Protein AF-A0A4U8U8G5-F1 (afdb_monomer)

Solvent-accessible surface area (backbone atoms only — not comparable to full-atom values): 7921 Å² total; per-residue (Å²): 137,81,84,74,79,82,81,74,76,50,72,65,57,53,51,51,51,51,52,51,51,51,55,51,46,52,68,60,45,49,61,57,53,50,52,53,49,27,46,50,53,53,35,52,53,51,51,52,51,44,49,51,55,28,50,52,28,45,52,20,52,78,68,76,42,78,67,59,61,69,64,49,53,52,50,52,58,66,64,42,46,79,55,100,48,35,35,35,41,70,54,95,86,26,37,42,37,32,50,82,92,49,74,43,67,30,37,76,41,74,80,50,102,47,38,57,42,80,42,55,58,70,87,40,68,67,43,20,68,53,70,70,50,74,81,82,130

Radius of gyration: 24.4 Å; Cα contacts (8 Å, |Δi|>4): 138; chains: 1; bounding box: 50×46×80 Å

Nearest PDB structures (foldseek):
  5mu3-assembly1_B  TM=4.984E-01  e=1.690E+00  Kluyveromyces lactis NRRL Y-1140
  4aw8-assembly1_A  TM=3.053E-01  e=1.254E+00  Salmonella enterica subsp. enterica serovar 4,[5],12:i:- str. CVM23701
  1txl-assembly1_A  TM=2.998E-01  e=1.182E+00  Escherichia coli
  5aq6-assembly1_A-2  TM=2.983E-01  e=1.794E+00  Escherichia coli BL21(DE3)
  6lm2-assembly1_A  TM=2.731E-01  e=1.182E+00  Escherichia coli 'BL21-Gold(DE3)pLysS AG'

Structure (mmCIF, N/CA/C/O backbone):
data_AF-A0A4U8U8G5-F1
#
_entry.id   AF-A0A4U8U8G5-F1
#
loop_
_atom_site.group_PDB
_atom_site.id
_atom_site.type_symbol
_atom_site.label_atom_id
_atom_site.label_alt_id
_atom_site.label_comp_id
_atom_site.label_asym_id
_atom_site.label_entity_id
_atom_site.label_seq_id
_atom_site.pdbx_PDB_ins_code
_atom_site.Cartn_x
_atom_site.Cartn_y
_atom_site.Cartn_z
_atom_site.occupancy
_atom_site.B_iso_or_equiv
_atom_site.auth_seq_id
_atom_site.auth_comp_id
_atom_site.auth_asym_id
_atom_site.auth_atom_id
_atom_site.pdbx_PDB_model_num
ATOM 1 N N . MET A 1 1 ? 22.091 -31.760 -54.566 1.00 40.97 1 MET A N 1
ATOM 2 C CA . MET A 1 1 ? 21.575 -30.755 -53.611 1.00 40.97 1 MET A CA 1
ATOM 3 C C . MET A 1 1 ? 22.759 -30.138 -52.885 1.00 40.97 1 MET A C 1
ATOM 5 O O . MET A 1 1 ? 23.324 -30.780 -52.014 1.00 40.97 1 MET A O 1
ATOM 9 N N . GLN A 1 2 ? 23.204 -28.954 -53.307 1.00 38.44 2 GLN A N 1
ATOM 10 C CA . GLN A 1 2 ? 24.280 -28.229 -52.628 1.00 38.44 2 GLN A CA 1
ATOM 11 C C . GLN A 1 2 ? 23.678 -27.457 -51.452 1.00 38.44 2 GLN A C 1
ATOM 13 O O . GLN A 1 2 ? 22.853 -26.565 -51.652 1.00 38.44 2 GLN A O 1
ATOM 18 N N . ILE A 1 3 ? 24.065 -27.822 -50.231 1.00 53.75 3 ILE A N 1
ATOM 19 C CA . ILE A 1 3 ? 23.754 -27.046 -49.031 1.00 53.75 3 ILE A CA 1
ATOM 20 C C . ILE A 1 3 ? 24.580 -25.759 -49.132 1.00 53.75 3 ILE A C 1
ATOM 22 O O . ILE A 1 3 ? 25.804 -25.786 -49.016 1.00 53.75 3 ILE A O 1
ATOM 26 N N . LYS A 1 4 ? 23.908 -24.646 -49.449 1.00 48.03 4 LYS A N 1
ATOM 27 C CA . LYS A 1 4 ? 24.512 -23.312 -49.522 1.00 48.03 4 LYS A CA 1
ATOM 28 C C . LYS A 1 4 ? 25.035 -22.905 -48.144 1.00 48.03 4 LYS A C 1
ATOM 30 O O . LYS A 1 4 ? 24.355 -23.086 -47.140 1.00 48.03 4 LYS A O 1
ATOM 35 N N . HIS A 1 5 ? 26.251 -22.367 -48.166 1.00 49.03 5 HIS A N 1
ATOM 36 C CA . HIS A 1 5 ? 27.082 -21.909 -47.060 1.00 49.03 5 HIS A CA 1
ATOM 37 C C . HIS A 1 5 ? 26.329 -21.456 -45.803 1.00 49.03 5 HIS A C 1
ATOM 39 O O . HIS A 1 5 ? 25.527 -20.525 -45.818 1.00 49.03 5 HIS A O 1
ATOM 45 N N . THR A 1 6 ? 26.683 -22.091 -44.689 1.00 57.78 6 THR A N 1
ATOM 46 C CA . THR A 1 6 ? 26.476 -21.593 -43.333 1.00 57.78 6 THR A CA 1
ATOM 47 C C . THR A 1 6 ? 27.112 -20.208 -43.207 1.00 57.78 6 THR A C 1
ATOM 49 O O . THR A 1 6 ? 28.338 -20.093 -43.194 1.00 57.78 6 THR A O 1
ATOM 52 N N . HIS A 1 7 ? 26.301 -19.154 -43.115 1.00 56.84 7 HIS A N 1
ATOM 53 C CA . HIS A 1 7 ? 26.770 -17.855 -42.638 1.00 56.84 7 HIS A CA 1
ATOM 54 C C . HIS A 1 7 ? 27.184 -18.021 -41.171 1.00 56.84 7 HIS A C 1
ATOM 56 O O . HIS A 1 7 ? 26.345 -18.029 -40.272 1.00 56.84 7 HIS A O 1
ATOM 62 N N . ALA A 1 8 ? 28.477 -18.226 -40.927 1.00 62.50 8 ALA A N 1
ATOM 63 C CA . ALA A 1 8 ? 29.035 -18.096 -39.594 1.00 62.50 8 ALA A CA 1
ATOM 64 C C . ALA A 1 8 ? 29.034 -16.601 -39.260 1.00 62.50 8 ALA A C 1
ATOM 66 O O . ALA A 1 8 ? 29.765 -15.831 -39.883 1.00 62.50 8 ALA A O 1
ATOM 67 N N . PHE A 1 9 ? 28.166 -16.188 -38.336 1.00 64.62 9 PHE A N 1
ATOM 68 C CA . PHE A 1 9 ? 28.159 -14.821 -37.821 1.00 64.62 9 PHE A CA 1
ATOM 69 C C . PHE A 1 9 ? 29.555 -14.465 -37.310 1.00 64.62 9 PHE A C 1
ATOM 71 O O . PHE A 1 9 ? 30.160 -15.226 -36.549 1.00 64.62 9 PHE A O 1
ATOM 78 N N . SER A 1 10 ? 30.068 -13.307 -37.719 1.00 84.19 10 SER A N 1
ATOM 79 C CA . SER A 1 10 ? 31.329 -12.801 -37.179 1.00 84.19 10 SER A CA 1
ATOM 80 C C . SER A 1 10 ? 31.169 -12.534 -35.679 1.00 84.19 10 SER A C 1
ATOM 82 O O . SER A 1 10 ? 30.120 -12.060 -35.239 1.00 84.19 10 SER A O 1
ATOM 84 N N . LEU A 1 11 ? 32.214 -12.777 -34.876 1.00 81.25 11 LEU A N 1
ATOM 85 C CA . LEU A 1 11 ? 32.214 -12.441 -33.442 1.00 81.25 11 LEU A CA 1
ATOM 86 C C . LEU A 1 11 ? 31.794 -10.984 -33.195 1.00 81.25 11 LEU A C 1
ATOM 88 O O . LEU A 1 11 ? 31.123 -10.692 -32.206 1.00 81.25 11 LEU A O 1
ATOM 92 N N . PHE A 1 12 ? 32.136 -10.085 -34.121 1.00 85.19 12 PHE A N 1
ATOM 93 C CA . PHE A 1 12 ? 31.729 -8.685 -34.078 1.00 85.19 12 PHE A CA 1
ATOM 94 C C . PHE A 1 12 ? 30.211 -8.499 -34.239 1.00 85.19 12 PHE A C 1
ATOM 96 O O . PHE A 1 12 ? 29.608 -7.731 -33.495 1.00 85.19 12 PHE A O 1
ATOM 103 N N . GLU A 1 13 ? 29.570 -9.227 -35.155 1.00 84.12 13 GLU A N 1
ATOM 104 C CA . GLU A 1 13 ? 28.115 -9.170 -35.370 1.00 84.12 13 GLU A CA 1
ATOM 105 C C . GLU A 1 13 ? 27.343 -9.741 -34.172 1.00 84.12 13 GLU A C 1
ATOM 107 O O . GLU A 1 13 ? 26.298 -9.214 -33.780 1.00 84.12 13 GLU A O 1
ATOM 112 N N . ILE A 1 14 ? 27.884 -10.783 -33.534 1.00 86.50 14 ILE A N 1
ATOM 113 C CA . ILE A 1 14 ? 27.329 -11.348 -32.298 1.00 86.50 14 ILE A CA 1
ATOM 114 C C . ILE A 1 14 ? 27.428 -10.326 -31.157 1.00 86.50 14 ILE A C 1
ATOM 116 O O . ILE A 1 14 ? 26.436 -10.057 -30.485 1.00 86.50 14 ILE A O 1
ATOM 120 N N . LEU A 1 15 ? 28.588 -9.695 -30.963 1.00 87.75 15 LEU A N 1
ATOM 121 C CA . LEU A 1 15 ? 28.765 -8.647 -29.950 1.00 87.75 15 LEU A CA 1
ATOM 122 C C . LEU A 1 15 ? 27.855 -7.438 -30.195 1.00 87.75 15 LEU A C 1
ATOM 124 O O . LEU A 1 15 ? 27.233 -6.939 -29.256 1.00 87.75 15 LEU A O 1
ATOM 128 N N . LEU A 1 16 ? 27.732 -6.998 -31.449 1.00 90.88 16 LEU A N 1
ATOM 129 C CA . LEU A 1 16 ? 26.868 -5.883 -31.833 1.00 90.88 16 LEU A CA 1
ATOM 130 C C . LEU A 1 16 ? 25.390 -6.204 -31.565 1.00 90.88 16 LEU A C 1
ATOM 132 O O . LEU A 1 16 ? 24.673 -5.385 -30.989 1.00 90.88 16 LEU A O 1
ATOM 136 N N . SER A 1 17 ? 24.935 -7.405 -31.933 1.00 88.75 17 SER A N 1
ATOM 137 C CA . SER A 1 17 ? 23.554 -7.841 -31.689 1.00 88.75 17 SER A CA 1
ATOM 138 C C . SER A 1 17 ? 23.243 -8.011 -30.198 1.00 88.75 17 SER A C 1
ATOM 140 O O . SER A 1 17 ? 22.183 -7.565 -29.755 1.00 88.75 17 SER A O 1
ATOM 142 N N . LEU A 1 18 ? 24.169 -8.551 -29.396 1.00 88.69 18 LEU A N 1
ATOM 143 C CA . LEU A 1 18 ? 24.043 -8.608 -27.933 1.00 88.69 18 LEU A CA 1
ATOM 144 C C . LEU A 1 18 ? 23.987 -7.213 -27.301 1.00 88.69 18 LEU A C 1
ATOM 146 O O . LEU A 1 18 ? 23.153 -6.971 -26.426 1.00 88.69 18 LEU A O 1
ATOM 150 N N . ALA A 1 19 ? 24.825 -6.279 -27.757 1.00 88.62 19 ALA A N 1
ATOM 151 C CA . ALA A 1 19 ? 24.805 -4.902 -27.273 1.00 88.62 19 ALA A CA 1
ATOM 152 C C . ALA A 1 19 ? 23.460 -4.223 -27.589 1.00 88.62 19 ALA A C 1
ATOM 154 O O . ALA A 1 19 ? 22.839 -3.638 -26.697 1.00 88.62 19 ALA A O 1
ATOM 155 N N . LEU A 1 20 ? 22.952 -4.377 -28.815 1.00 90.88 20 LEU A N 1
ATOM 156 C CA . LEU A 1 20 ? 21.643 -3.860 -29.227 1.00 90.88 20 LEU A CA 1
ATOM 157 C C . LEU A 1 20 ? 20.492 -4.476 -28.416 1.00 90.88 20 LEU A C 1
ATOM 159 O O . LEU A 1 20 ? 19.636 -3.742 -27.918 1.00 90.88 20 LEU A O 1
ATOM 163 N N . LEU A 1 21 ? 20.496 -5.798 -28.216 1.00 89.50 21 LEU A N 1
ATOM 164 C CA . LEU A 1 21 ? 19.523 -6.500 -27.371 1.00 89.50 21 LEU A CA 1
ATOM 165 C C . LEU A 1 21 ? 19.563 -6.003 -25.924 1.00 89.50 21 LEU A C 1
ATOM 167 O O . LEU A 1 21 ? 18.510 -5.807 -25.317 1.00 89.50 21 LEU A O 1
ATOM 171 N N . SER A 1 22 ? 20.753 -5.747 -25.379 1.00 86.19 22 SER A N 1
ATOM 172 C CA . SER A 1 22 ? 20.907 -5.252 -24.010 1.00 86.19 22 SER A CA 1
ATOM 173 C C . SER A 1 22 ? 20.280 -3.863 -23.837 1.00 86.19 22 SER A C 1
ATOM 175 O O . SER A 1 22 ? 19.475 -3.660 -22.926 1.00 86.19 22 SER A O 1
ATOM 177 N N . ILE A 1 23 ? 20.533 -2.937 -24.766 1.00 88.06 23 ILE A N 1
ATOM 178 C CA . ILE A 1 23 ? 19.968 -1.582 -24.747 1.00 88.06 23 ILE A CA 1
ATOM 179 C C . ILE A 1 23 ? 18.447 -1.638 -24.920 1.00 88.06 23 ILE A C 1
ATOM 181 O O . ILE A 1 23 ? 17.708 -1.011 -24.154 1.00 88.06 23 ILE A O 1
ATOM 185 N N . LEU A 1 24 ? 17.967 -2.437 -25.878 1.00 87.31 24 LEU A N 1
ATOM 186 C CA . LEU A 1 24 ? 16.538 -2.616 -26.126 1.00 87.31 24 LEU A CA 1
ATOM 187 C C . LEU A 1 24 ? 15.827 -3.210 -24.901 1.00 87.31 24 LEU A C 1
ATOM 189 O O . LEU A 1 24 ? 14.734 -2.767 -24.544 1.00 87.31 24 LEU A O 1
ATOM 193 N N . SER A 1 25 ? 16.467 -4.159 -24.212 1.00 84.31 25 SER A N 1
ATOM 194 C CA . SER A 1 25 ? 15.920 -4.775 -23.002 1.00 84.31 25 SER A CA 1
ATOM 195 C C . SER A 1 25 ? 15.733 -3.759 -21.875 1.00 84.31 25 SER A C 1
ATOM 197 O O . SER A 1 25 ? 14.691 -3.767 -21.225 1.00 84.31 25 SER A O 1
ATOM 199 N N . ILE A 1 26 ? 16.668 -2.820 -21.686 1.00 81.75 26 ILE A N 1
ATOM 200 C CA . ILE A 1 26 ? 16.562 -1.773 -20.659 1.00 81.75 26 ILE A CA 1
ATOM 201 C C . ILE A 1 26 ? 15.360 -0.872 -20.947 1.00 81.75 26 ILE A C 1
ATOM 203 O O . ILE A 1 26 ? 14.562 -0.601 -20.046 1.00 81.75 26 ILE A O 1
ATOM 207 N N . PHE A 1 27 ? 15.202 -0.432 -22.197 1.00 80.44 27 PHE A N 1
ATOM 208 C CA . PHE A 1 27 ? 14.074 0.409 -22.599 1.00 80.44 27 PHE A CA 1
ATOM 209 C C . PHE A 1 27 ? 12.732 -0.301 -22.448 1.00 80.44 27 PHE A C 1
ATOM 211 O O . PHE A 1 27 ? 11.767 0.316 -21.998 1.00 80.44 27 PHE A O 1
ATOM 218 N N . MET A 1 28 ? 12.680 -1.592 -22.773 1.00 80.31 28 MET A N 1
ATOM 219 C CA . MET A 1 28 ? 11.457 -2.378 -22.660 1.00 80.31 28 MET A CA 1
ATOM 220 C C . MET A 1 28 ? 11.124 -2.718 -21.208 1.00 80.31 28 MET A C 1
AT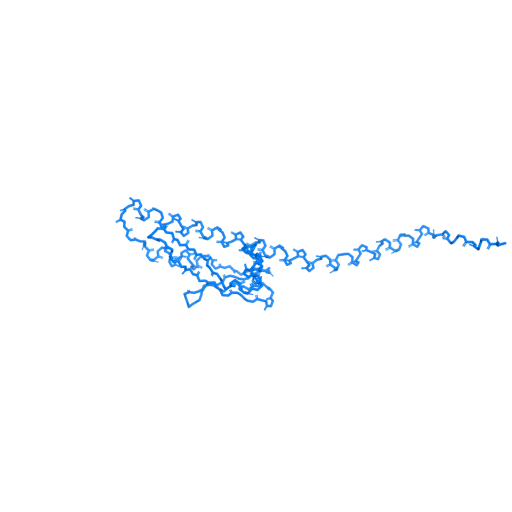OM 222 O O . MET A 1 28 ? 9.974 -2.577 -20.815 1.00 80.31 28 MET A O 1
ATOM 226 N N . LEU A 1 29 ? 12.097 -3.110 -20.380 1.00 81.31 29 LEU A N 1
ATOM 227 C CA . LEU A 1 29 ? 11.863 -3.588 -19.010 1.00 81.31 29 LEU A CA 1
ATOM 228 C C . LEU A 1 29 ? 11.624 -2.456 -18.006 1.00 81.31 29 LEU A C 1
ATOM 230 O O . LEU A 1 29 ? 10.797 -2.604 -17.107 1.00 81.31 29 LEU A O 1
ATOM 234 N N . LYS A 1 30 ? 12.308 -1.315 -18.148 1.00 81.88 30 LYS A N 1
ATOM 235 C CA . LYS A 1 30 ? 12.203 -0.167 -17.229 1.00 81.88 30 LYS A CA 1
ATOM 236 C C . LYS A 1 30 ? 10.767 0.334 -16.978 1.00 81.88 30 LYS A C 1
ATOM 238 O O . LYS A 1 30 ? 10.432 0.573 -15.815 1.00 81.88 30 LYS A O 1
ATOM 243 N N . PRO A 1 31 ? 9.880 0.510 -17.978 1.00 79.81 31 PRO A N 1
ATOM 244 C CA . PRO A 1 31 ? 8.498 0.916 -17.712 1.00 79.81 31 PRO A CA 1
ATOM 245 C C . PRO A 1 31 ? 7.716 -0.151 -16.929 1.00 79.81 31 PRO A C 1
ATOM 247 O O . PRO A 1 31 ? 6.967 0.189 -16.014 1.00 79.81 31 PRO A O 1
ATOM 250 N N . TYR A 1 32 ? 7.926 -1.439 -17.216 1.00 80.19 32 TYR A N 1
ATOM 251 C CA . TYR A 1 32 ? 7.254 -2.516 -16.483 1.00 80.19 32 TYR A CA 1
ATOM 252 C C . T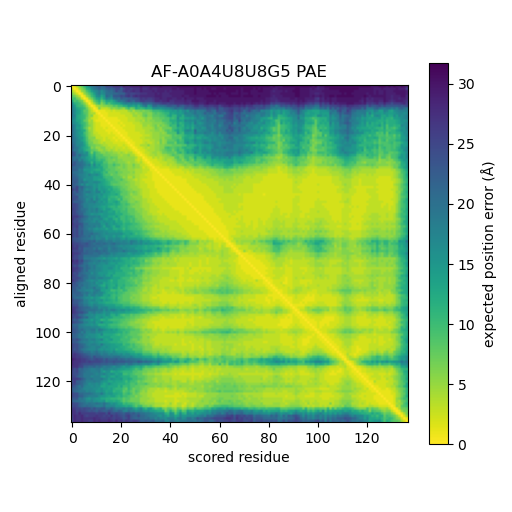YR A 1 32 ? 7.747 -2.627 -15.040 1.00 80.19 32 TYR A C 1
ATOM 254 O O . TYR A 1 32 ? 6.931 -2.759 -14.127 1.00 80.19 32 TYR A O 1
ATOM 262 N N . THR A 1 33 ? 9.060 -2.533 -14.813 1.00 83.06 33 THR A N 1
ATOM 263 C CA . THR A 1 33 ? 9.644 -2.610 -13.466 1.00 83.06 33 THR A CA 1
ATOM 264 C C . THR A 1 33 ? 9.273 -1.400 -12.617 1.00 83.06 33 THR A C 1
ATOM 266 O O . THR A 1 33 ? 8.961 -1.547 -11.439 1.00 83.06 33 THR A O 1
ATOM 269 N N . THR A 1 34 ? 9.225 -0.202 -13.201 1.00 86.50 34 THR A N 1
ATOM 270 C CA . THR A 1 34 ? 8.775 1.000 -12.482 1.00 86.50 34 THR A CA 1
ATOM 271 C C . THR A 1 34 ? 7.294 0.933 -12.126 1.00 86.50 34 THR A C 1
ATOM 273 O O . THR A 1 34 ? 6.926 1.271 -11.002 1.00 86.50 34 THR A O 1
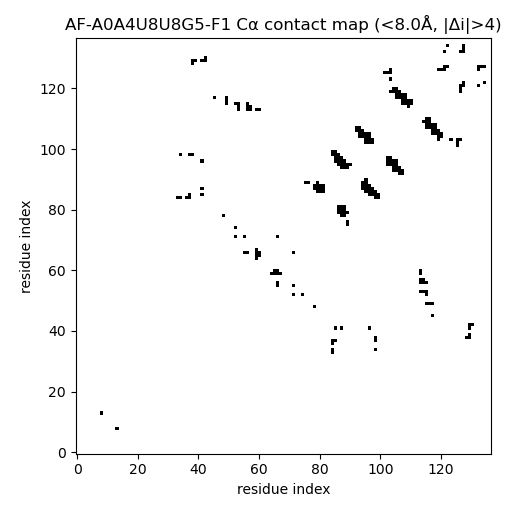ATOM 276 N N . GLN A 1 35 ? 6.441 0.439 -13.027 1.00 86.81 35 GLN A N 1
ATOM 277 C CA . GLN A 1 35 ? 5.020 0.276 -12.733 1.00 86.81 35 GLN A CA 1
ATOM 278 C C . GLN A 1 35 ? 4.767 -0.798 -11.668 1.00 86.81 35 GLN A C 1
ATOM 280 O O . GLN A 1 35 ? 3.940 -0.591 -10.778 1.00 86.81 35 GLN A O 1
ATOM 285 N N . SER A 1 36 ? 5.461 -1.938 -11.737 1.00 87.62 36 SER A N 1
ATOM 286 C CA . SER A 1 36 ? 5.322 -3.001 -10.736 1.00 87.62 36 SER A CA 1
ATOM 287 C C . SER A 1 36 ? 5.831 -2.552 -9.366 1.00 87.62 36 SER A C 1
ATOM 289 O O . SER A 1 36 ? 5.172 -2.803 -8.356 1.00 87.62 36 SER A O 1
ATOM 291 N N . LEU A 1 37 ? 6.942 -1.811 -9.330 1.00 90.25 37 LEU A N 1
ATOM 292 C CA . LEU A 1 37 ? 7.473 -1.223 -8.107 1.00 90.25 37 LEU A CA 1
ATOM 293 C C . LEU A 1 37 ? 6.505 -0.197 -7.509 1.00 90.25 37 LEU A C 1
ATOM 295 O O . LEU A 1 37 ? 6.232 -0.258 -6.313 1.00 90.25 37 LEU A O 1
ATOM 299 N N . ALA A 1 38 ? 5.936 0.691 -8.331 1.00 91.62 38 ALA A N 1
ATOM 300 C CA . ALA A 1 38 ? 4.943 1.666 -7.884 1.0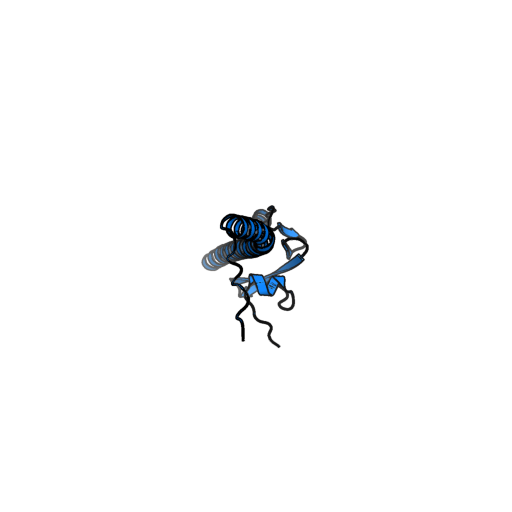0 91.62 38 ALA A CA 1
ATOM 301 C C . ALA A 1 38 ? 3.709 0.987 -7.274 1.00 91.62 38 ALA A C 1
ATOM 303 O O . ALA A 1 38 ? 3.247 1.384 -6.207 1.00 91.62 38 ALA A O 1
ATOM 304 N N . LEU A 1 39 ? 3.204 -0.075 -7.912 1.00 91.69 39 LEU A N 1
ATOM 305 C CA . LEU A 1 39 ? 2.088 -0.867 -7.387 1.00 91.69 39 LEU A CA 1
ATOM 306 C C . LEU A 1 39 ? 2.438 -1.534 -6.056 1.00 91.69 39 LEU A C 1
ATOM 308 O O . LEU A 1 39 ? 1.625 -1.513 -5.135 1.00 91.69 39 LEU A O 1
ATOM 312 N N . ARG A 1 40 ? 3.642 -2.101 -5.939 1.00 90.69 40 ARG A N 1
ATOM 313 C CA . ARG A 1 40 ? 4.098 -2.759 -4.711 1.00 90.69 40 ARG A CA 1
ATOM 314 C C . ARG A 1 40 ? 4.243 -1.770 -3.560 1.00 90.69 40 ARG A C 1
ATOM 316 O O . ARG A 1 40 ? 3.761 -2.053 -2.470 1.00 90.69 40 ARG A O 1
ATOM 323 N N . GLN A 1 41 ? 4.871 -0.621 -3.797 1.00 92.44 41 GLN A N 1
ATOM 324 C CA . GLN A 1 41 ? 5.033 0.415 -2.776 1.00 92.44 41 GLN A CA 1
ATOM 325 C C . GLN A 1 41 ? 3.686 1.000 -2.349 1.00 92.44 41 GLN A C 1
ATOM 327 O O . GLN A 1 41 ? 3.438 1.120 -1.154 1.00 92.44 41 GLN A O 1
ATOM 332 N N . ALA A 1 42 ? 2.790 1.278 -3.300 1.00 93.00 42 ALA A N 1
ATOM 333 C CA . ALA A 1 42 ? 1.438 1.725 -2.987 1.00 93.00 42 ALA A CA 1
ATOM 334 C C . ALA A 1 42 ? 0.669 0.682 -2.159 1.00 93.00 42 ALA A C 1
ATOM 336 O O . ALA A 1 42 ? 0.027 1.037 -1.177 1.00 93.00 42 ALA A O 1
ATOM 337 N N . ASN A 1 43 ? 0.754 -0.603 -2.521 1.00 92.62 43 ASN A N 1
ATOM 338 C CA . ASN A 1 43 ? 0.111 -1.684 -1.775 1.00 92.62 43 ASN A CA 1
ATOM 339 C C . ASN A 1 43 ? 0.643 -1.772 -0.338 1.00 92.62 43 ASN A C 1
ATOM 341 O O . ASN A 1 43 ? -0.145 -1.768 0.602 1.00 92.62 43 ASN A O 1
ATOM 345 N N . LEU A 1 44 ? 1.968 -1.777 -0.163 1.00 92.44 44 LEU A N 1
ATOM 346 C CA . LEU A 1 44 ? 2.587 -1.783 1.164 1.00 92.44 44 LEU A CA 1
ATOM 347 C C . LEU A 1 44 ? 2.141 -0.578 1.994 1.00 92.44 44 LEU A C 1
ATOM 349 O O . LEU A 1 44 ? 1.738 -0.751 3.135 1.00 92.44 44 LEU A O 1
ATOM 353 N N . HIS A 1 45 ? 2.132 0.619 1.407 1.00 93.81 45 HIS A N 1
ATOM 354 C CA . HIS A 1 45 ? 1.677 1.831 2.087 1.00 93.81 45 HIS A CA 1
ATOM 355 C C . HIS A 1 45 ? 0.228 1.716 2.578 1.00 93.81 45 HIS A C 1
ATOM 357 O O . HIS A 1 45 ? -0.070 2.004 3.735 1.00 93.81 45 HIS A O 1
ATOM 363 N N . ILE A 1 46 ? -0.670 1.226 1.720 1.00 92.31 46 ILE A N 1
ATOM 364 C CA . ILE A 1 46 ? -2.084 1.017 2.060 1.00 92.31 46 ILE A CA 1
ATOM 365 C C . ILE A 1 46 ? -2.236 -0.049 3.151 1.00 92.31 46 ILE A C 1
ATOM 367 O O . ILE A 1 46 ? -3.051 0.123 4.054 1.00 92.31 46 ILE A O 1
ATOM 371 N N . GLN A 1 47 ? -1.466 -1.138 3.093 1.00 92.31 47 GLN A N 1
ATOM 372 C CA . GLN A 1 47 ? -1.497 -2.202 4.101 1.00 92.31 47 GLN A CA 1
ATOM 373 C C . GLN A 1 47 ? -0.983 -1.725 5.461 1.00 92.31 47 GLN A C 1
ATOM 375 O O . GLN A 1 47 ? -1.612 -2.011 6.479 1.00 92.31 47 GLN A O 1
ATOM 380 N N . THR A 1 48 ? 0.109 -0.962 5.486 1.00 93.31 48 THR A N 1
ATOM 381 C CA . THR A 1 48 ? 0.633 -0.362 6.718 1.00 93.31 48 THR A CA 1
ATOM 382 C C . THR A 1 48 ? -0.403 0.572 7.328 1.00 93.31 48 THR A C 1
ATOM 384 O O . THR A 1 48 ? -0.760 0.420 8.494 1.00 93.31 48 THR A O 1
ATOM 387 N N . LEU A 1 49 ? -0.983 1.461 6.519 1.00 93.75 49 LEU A N 1
ATOM 388 C CA . LEU A 1 49 ? -2.042 2.359 6.966 1.00 93.75 49 LEU A CA 1
ATOM 389 C C . LEU A 1 49 ? -3.249 1.594 7.526 1.00 93.75 49 LEU A C 1
ATOM 391 O O . LEU A 1 49 ? -3.769 1.904 8.596 1.00 93.75 49 LEU A O 1
ATOM 395 N N . GLN A 1 50 ? -3.683 0.557 6.814 1.00 92.81 50 GLN A N 1
ATOM 396 C CA . GLN A 1 50 ? -4.766 -0.325 7.227 1.00 92.81 50 GLN A CA 1
ATOM 397 C C . GLN A 1 50 ? -4.495 -0.970 8.595 1.00 92.81 50 GLN A C 1
ATOM 399 O O . GLN A 1 50 ? -5.401 -1.081 9.428 1.00 92.81 50 GLN A O 1
ATOM 404 N N . GLN A 1 51 ? -3.259 -1.405 8.826 1.00 92.62 51 GLN A N 1
ATOM 405 C CA . GLN A 1 51 ? -2.834 -1.995 10.087 1.00 92.62 51 GLN A CA 1
ATOM 406 C C . GLN A 1 51 ? -2.826 -0.960 11.218 1.00 92.62 51 GLN A C 1
ATOM 408 O O . GLN A 1 51 ? -3.296 -1.265 12.313 1.00 92.62 51 GLN A O 1
ATOM 413 N N . GLU A 1 52 ? -2.354 0.261 10.968 1.00 92.56 52 GLU A N 1
ATOM 414 C CA . GLU A 1 52 ? -2.329 1.330 11.970 1.00 92.56 52 GLU A CA 1
ATOM 415 C C . GLU A 1 52 ? -3.735 1.775 12.390 1.00 92.56 52 GLU A C 1
ATOM 417 O O . GLU A 1 52 ? -4.006 1.881 13.589 1.00 92.56 52 GLU A O 1
ATOM 422 N N . ILE A 1 53 ? -4.656 1.949 11.433 1.00 91.69 53 ILE A N 1
ATOM 423 C CA . ILE A 1 53 ? -6.062 2.272 11.730 1.00 91.69 53 ILE A CA 1
ATOM 424 C C . ILE A 1 53 ? -6.674 1.173 12.604 1.00 91.69 53 ILE A C 1
ATOM 426 O O . ILE A 1 53 ? -7.291 1.456 13.632 1.00 91.69 53 ILE A O 1
ATOM 430 N N . ASN A 1 54 ? -6.469 -0.094 12.235 1.00 91.38 54 ASN A N 1
ATOM 431 C CA . ASN A 1 54 ? -6.998 -1.221 12.999 1.00 91.38 54 ASN A CA 1
ATOM 432 C C . ASN A 1 54 ? -6.355 -1.343 14.383 1.00 91.38 54 ASN A C 1
ATOM 434 O O . ASN A 1 54 ? -7.041 -1.700 15.335 1.00 91.38 54 ASN A O 1
ATOM 438 N N . LYS A 1 55 ? -5.071 -1.004 14.529 1.00 91.62 55 LYS A N 1
ATOM 439 C CA . LYS A 1 55 ? -4.390 -0.961 15.828 1.00 91.62 55 LYS A CA 1
ATOM 440 C C . LYS A 1 55 ? -5.005 0.105 16.738 1.00 91.62 55 LYS A C 1
ATOM 442 O O . LYS A 1 55 ? -5.300 -0.191 17.894 1.00 91.62 55 LYS A O 1
ATOM 447 N N . GLN A 1 56 ? -5.257 1.313 16.228 1.00 91.00 56 GLN A N 1
ATOM 448 C CA . GLN A 1 56 ? -5.942 2.360 16.997 1.00 91.00 56 GLN A CA 1
ATOM 449 C C . GLN A 1 56 ? -7.375 1.953 17.370 1.00 91.00 56 GLN A C 1
ATOM 451 O O . GLN A 1 56 ? -7.774 2.103 18.526 1.00 91.00 56 GLN A O 1
ATOM 456 N N . ALA A 1 57 ? -8.126 1.384 16.424 1.00 89.25 57 ALA A N 1
ATOM 457 C CA . ALA A 1 57 ? -9.480 0.883 16.661 1.00 89.25 57 ALA A CA 1
ATOM 458 C C . ALA A 1 57 ? -9.513 -0.239 17.709 1.00 89.25 57 ALA A C 1
ATOM 460 O O . ALA A 1 57 ? -10.369 -0.241 18.593 1.00 89.25 57 ALA A O 1
ATOM 461 N N . TYR A 1 58 ? -8.542 -1.150 17.660 1.00 89.69 58 TYR A N 1
ATOM 462 C CA . TYR A 1 58 ? -8.398 -2.228 18.629 1.00 89.69 58 TYR A CA 1
ATOM 463 C C . TYR A 1 58 ? -8.089 -1.707 20.038 1.00 89.69 58 TYR A C 1
ATOM 465 O O . TYR A 1 58 ? -8.724 -2.132 21.001 1.00 89.69 58 TYR A O 1
ATOM 473 N N . TYR A 1 59 ? -7.173 -0.744 20.188 1.00 89.94 59 TYR A N 1
ATOM 474 C CA . TYR A 1 59 ? -6.899 -0.156 21.504 1.00 89.94 59 TYR A CA 1
ATOM 475 C C . TYR A 1 59 ? -8.086 0.625 22.067 1.00 89.94 59 TYR A C 1
ATOM 477 O O . TYR A 1 59 ? -8.365 0.515 23.261 1.00 89.94 59 TYR A O 1
ATOM 485 N N . ALA A 1 60 ? -8.806 1.375 21.229 1.00 88.19 60 ALA A N 1
ATOM 486 C CA . ALA A 1 60 ? -10.021 2.069 21.648 1.00 88.19 60 ALA A CA 1
ATOM 487 C C . ALA A 1 60 ? -11.069 1.075 22.180 1.00 88.19 60 ALA A C 1
ATOM 489 O O . ALA A 1 60 ? -11.645 1.286 23.250 1.00 88.19 60 ALA A O 1
ATOM 490 N N . PHE A 1 61 ? -11.226 -0.061 21.494 1.00 89.50 61 PHE A N 1
ATOM 491 C CA . PHE A 1 61 ? -12.096 -1.143 21.939 1.00 89.50 61 PHE A CA 1
ATOM 492 C C . PHE A 1 61 ? -11.684 -1.736 23.289 1.00 89.50 61 PHE A C 1
ATOM 494 O O . PHE A 1 61 ? -12.531 -1.867 24.171 1.00 89.50 61 PHE A O 1
ATOM 501 N N . LEU A 1 62 ? -10.397 -2.051 23.483 1.00 90.00 62 LEU A N 1
ATOM 502 C CA . LEU A 1 62 ? -9.897 -2.571 24.764 1.00 90.00 62 LEU A CA 1
ATOM 503 C C . LEU A 1 62 ? -10.161 -1.601 25.923 1.00 90.00 62 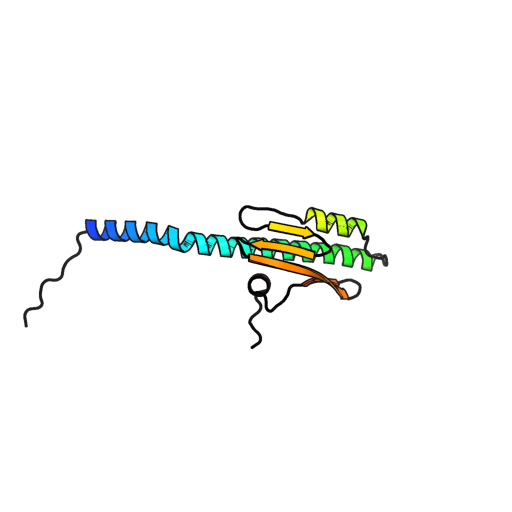LEU A C 1
ATOM 505 O O . LEU A 1 62 ? -10.483 -2.024 27.030 1.00 90.00 62 LEU A O 1
ATOM 509 N N . GLN A 1 63 ? -10.071 -0.298 25.658 1.00 90.50 63 GLN A N 1
ATOM 510 C CA . GLN A 1 63 ? -10.352 0.752 26.637 1.00 90.50 63 GLN A CA 1
ATOM 511 C C . GLN A 1 63 ? -11.851 1.048 26.806 1.00 90.50 63 GLN A C 1
ATOM 513 O O . GLN A 1 63 ? -12.198 1.920 27.602 1.00 90.50 63 GLN A O 1
ATOM 518 N N . LYS A 1 64 ? -12.738 0.359 26.069 1.00 87.56 64 LYS A N 1
ATOM 519 C CA . LYS A 1 64 ? -14.190 0.617 26.007 1.00 87.56 64 LYS A CA 1
ATOM 520 C C . LYS A 1 64 ? -14.523 2.083 25.696 1.00 87.56 64 LYS A C 1
ATOM 522 O O . LYS A 1 64 ? -15.531 2.614 26.160 1.00 87.56 64 LYS A O 1
ATOM 527 N N . LYS A 1 65 ? -13.664 2.746 24.918 1.00 85.75 65 LYS A N 1
ATOM 528 C CA . LYS A 1 65 ? -13.820 4.143 2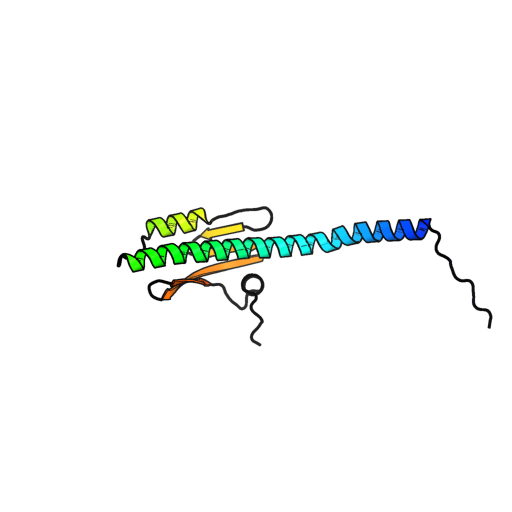4.501 1.00 85.75 65 LYS A CA 1
ATOM 529 C C . LYS A 1 65 ? -14.113 4.212 23.004 1.00 85.75 65 LYS A C 1
ATOM 531 O O . LYS A 1 65 ? -13.657 3.351 22.250 1.00 85.75 65 LYS A O 1
ATOM 536 N N . PRO A 1 66 ? -14.851 5.236 22.545 1.00 83.19 66 PRO A N 1
ATOM 537 C CA . PRO A 1 66 ? -14.966 5.486 21.118 1.00 83.19 66 PRO A CA 1
ATOM 538 C C . PRO A 1 66 ? -13.585 5.800 20.530 1.00 83.19 66 PRO A C 1
ATOM 540 O O . PRO A 1 66 ? -12.715 6.353 21.208 1.00 83.19 66 PRO A O 1
ATOM 543 N N . LEU A 1 67 ? -13.395 5.466 19.253 1.00 84.00 67 LEU A N 1
ATOM 544 C CA . LEU A 1 67 ? -12.180 5.825 18.529 1.00 84.00 67 LEU A CA 1
ATOM 545 C C . LEU A 1 67 ? -11.996 7.347 18.557 1.00 84.00 67 LEU A C 1
ATOM 547 O O . LEU A 1 67 ? -12.915 8.099 18.218 1.00 84.00 67 LEU A O 1
ATOM 551 N N . ASN A 1 68 ? -10.806 7.799 18.952 1.00 86.94 68 ASN A N 1
ATOM 552 C CA . ASN A 1 68 ? -10.489 9.218 18.955 1.00 86.94 68 ASN A CA 1
ATOM 553 C C . ASN A 1 68 ? -10.405 9.721 17.504 1.00 86.94 68 ASN A C 1
ATOM 555 O O . ASN A 1 68 ? -9.483 9.389 16.759 1.00 86.94 68 ASN A O 1
ATOM 559 N N . LYS A 1 69 ? -11.392 10.531 17.111 1.00 84.88 69 LYS A N 1
ATOM 560 C CA . LYS A 1 69 ? -11.485 11.088 15.758 1.00 84.88 69 LYS A CA 1
ATOM 561 C C . LYS A 1 69 ? -10.284 11.969 15.417 1.00 84.88 69 LYS A C 1
ATOM 563 O O . LYS A 1 69 ? -9.778 11.875 14.312 1.00 84.88 69 LYS A O 1
ATOM 568 N N . GLN A 1 70 ? -9.764 12.734 16.379 1.00 87.00 70 GLN A N 1
ATOM 569 C CA . GLN A 1 70 ? -8.616 13.616 16.152 1.00 87.00 70 GLN A CA 1
ATOM 570 C C . GLN A 1 70 ? -7.343 12.823 15.842 1.00 87.00 70 GLN A C 1
ATOM 572 O O . GLN A 1 70 ? -6.606 13.171 14.923 1.00 87.00 70 GLN A O 1
ATOM 577 N N . SER A 1 71 ? -7.085 11.734 16.576 1.00 86.44 71 SER A N 1
ATOM 578 C CA . SER A 1 71 ? -5.913 10.890 16.307 1.00 86.44 71 SER A CA 1
ATOM 579 C C . SER A 1 71 ? -6.039 10.140 14.985 1.00 86.44 71 SER A C 1
ATOM 581 O O . SER A 1 71 ? -5.034 9.939 14.306 1.00 86.44 71 SER A O 1
ATOM 583 N N . LEU A 1 72 ? -7.263 9.743 14.618 1.00 86.25 72 LEU A N 1
ATOM 584 C CA . LEU A 1 72 ? -7.533 9.140 13.320 1.00 86.25 72 LEU A CA 1
ATOM 585 C C . LEU A 1 72 ? -7.284 10.154 12.200 1.00 86.25 72 LEU A C 1
ATOM 587 O O . LEU A 1 72 ? -6.536 9.850 11.281 1.00 86.25 72 LEU A O 1
ATOM 591 N N . ASP A 1 73 ? -7.837 11.362 12.292 1.00 87.38 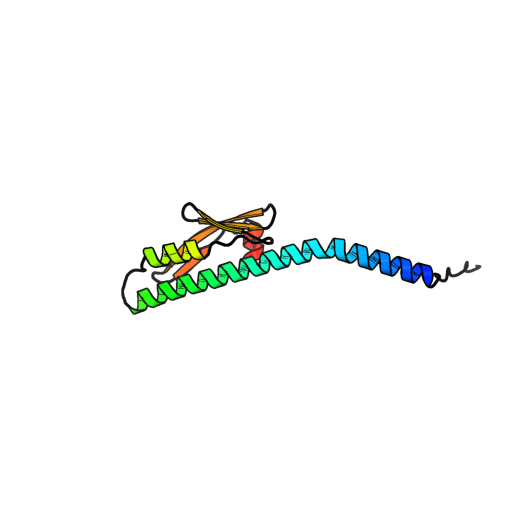73 ASP A N 1
ATOM 592 C CA . ASP A 1 73 ? -7.669 12.401 11.272 1.00 87.38 73 ASP A CA 1
ATOM 593 C C . ASP A 1 73 ? -6.193 12.768 11.071 1.00 87.38 73 ASP A C 1
ATOM 595 O O . ASP A 1 73 ? -5.733 12.862 9.933 1.00 87.38 73 ASP A O 1
ATOM 599 N N . LEU A 1 74 ? -5.426 12.885 12.161 1.00 89.50 74 LEU A N 1
ATOM 600 C CA . LEU A 1 74 ? -3.976 13.086 12.102 1.00 89.50 74 LEU A CA 1
ATOM 601 C C . LEU A 1 74 ? -3.263 11.925 11.404 1.00 89.50 74 LEU A C 1
ATOM 603 O O . LEU A 1 74 ? -2.406 12.153 10.556 1.00 89.50 74 LEU A O 1
ATOM 607 N N . LEU A 1 75 ? -3.630 10.682 11.716 1.00 91.12 75 LEU A N 1
ATOM 608 C CA . LEU A 1 75 ? -3.075 9.503 11.055 1.00 91.12 75 LEU A CA 1
ATOM 609 C C . LEU A 1 75 ? -3.389 9.514 9.550 1.00 91.12 75 LEU A C 1
ATOM 611 O O . LEU A 1 75 ? -2.497 9.269 8.741 1.00 91.12 75 LEU A O 1
ATOM 615 N N . LEU A 1 76 ? -4.618 9.853 9.149 1.00 90.19 76 LEU A N 1
ATOM 616 C CA . LEU A 1 76 ? -5.012 9.914 7.736 1.00 90.19 76 LEU A CA 1
ATOM 617 C C . LEU A 1 76 ? -4.306 11.046 6.978 1.00 90.19 76 LEU A C 1
ATOM 619 O O . LEU A 1 76 ? -3.971 10.886 5.802 1.00 90.19 76 LEU A O 1
ATOM 623 N N . GLN A 1 77 ? -4.057 12.178 7.640 1.00 89.56 77 GLN A N 1
ATOM 624 C CA . GLN A 1 77 ? -3.281 13.284 7.080 1.00 89.56 77 GLN A CA 1
ATOM 625 C C . GLN A 1 77 ? -1.796 12.932 6.946 1.00 89.56 77 GLN A C 1
ATOM 627 O O . GLN A 1 77 ? -1.210 13.173 5.894 1.00 89.56 77 GLN A O 1
ATOM 632 N N . ASN A 1 78 ? -1.206 12.298 7.958 1.00 91.38 78 ASN A N 1
ATOM 633 C CA . ASN A 1 78 ? 0.199 11.885 7.942 1.00 91.38 78 ASN A CA 1
ATOM 634 C C . ASN A 1 78 ? 0.467 10.738 6.963 1.00 91.38 78 ASN A C 1
ATOM 636 O O . ASN A 1 78 ? 1.577 10.593 6.460 1.00 91.38 78 ASN A O 1
ATOM 640 N N . ALA A 1 79 ? -0.555 9.943 6.650 1.00 90.75 79 ALA A N 1
ATOM 641 C CA . ALA A 1 79 ? -0.472 8.900 5.640 1.00 90.75 79 ALA A CA 1
ATOM 642 C C . ALA A 1 79 ? -0.367 9.446 4.208 1.00 90.75 79 ALA A C 1
ATOM 644 O O . ALA A 1 79 ? -0.193 8.661 3.275 1.00 90.75 79 ALA A O 1
ATOM 645 N N . GLN A 1 80 ? -0.505 10.757 3.994 1.00 93.31 80 GLN A N 1
ATOM 646 C CA . GLN A 1 80 ? -0.343 11.342 2.672 1.00 93.31 80 GLN A CA 1
ATOM 647 C C . GLN A 1 80 ? 1.111 11.262 2.215 1.00 93.31 80 GLN A C 1
ATOM 649 O O . GLN A 1 80 ? 2.037 11.616 2.938 1.00 93.31 80 GLN A O 1
ATOM 654 N N . ILE A 1 81 ? 1.316 10.822 0.978 1.00 93.88 81 ILE A N 1
ATOM 655 C CA . ILE A 1 81 ? 2.650 10.699 0.403 1.00 93.88 81 ILE A CA 1
ATOM 656 C C . ILE A 1 81 ? 2.611 11.016 -1.087 1.00 93.88 81 ILE A C 1
ATOM 658 O O . ILE A 1 81 ? 1.688 10.638 -1.807 1.00 93.88 81 ILE A O 1
ATOM 662 N N . SER A 1 82 ? 3.634 11.717 -1.564 1.00 93.00 82 SER A N 1
ATOM 663 C CA . SER A 1 82 ? 3.840 11.980 -2.983 1.00 93.00 82 SER A CA 1
ATOM 664 C C . SER A 1 82 ? 5.272 11.615 -3.336 1.00 93.00 82 SER A C 1
ATOM 666 O O . SER A 1 82 ? 6.220 12.238 -2.867 1.00 93.00 82 SER A O 1
ATOM 668 N N . THR A 1 83 ? 5.431 10.567 -4.136 1.00 91.31 83 THR A N 1
ATOM 669 C CA . THR A 1 83 ? 6.727 10.110 -4.642 1.00 91.31 83 THR A CA 1
ATOM 670 C C . THR A 1 83 ? 6.751 10.191 -6.163 1.00 91.31 83 THR A C 1
ATOM 672 O O . THR A 1 83 ? 5.728 10.377 -6.821 1.00 91.31 83 THR A O 1
ATOM 675 N N . LYS A 1 84 ? 7.927 9.959 -6.754 1.00 89.62 84 LYS A N 1
ATOM 676 C CA . LYS A 1 84 ? 8.072 9.818 -8.210 1.00 89.62 84 LYS A CA 1
ATOM 677 C C . LYS A 1 84 ? 7.253 8.651 -8.791 1.00 89.62 84 LYS A C 1
ATOM 679 O O . LYS A 1 84 ? 6.954 8.654 -9.981 1.00 89.62 84 LYS A O 1
ATOM 684 N N . LEU A 1 85 ? 6.933 7.643 -7.978 1.00 89.44 85 LEU A N 1
ATOM 685 C CA . LEU A 1 85 ? 6.287 6.405 -8.420 1.00 89.44 85 LEU A CA 1
ATOM 686 C C . LEU A 1 85 ? 4.766 6.443 -8.240 1.00 89.44 85 LEU A C 1
ATOM 688 O O . LEU A 1 85 ? 4.028 5.972 -9.108 1.00 89.44 85 LEU A O 1
ATOM 692 N N . PHE A 1 86 ? 4.297 7.016 -7.134 1.00 93.81 86 PHE A N 1
ATOM 693 C CA . PHE A 1 86 ? 2.878 7.149 -6.830 1.00 93.81 86 PHE A CA 1
ATOM 694 C C . PHE A 1 86 ? 2.613 8.340 -5.909 1.00 93.81 86 PHE A C 1
ATOM 696 O O . PHE A 1 86 ? 3.486 8.748 -5.141 1.00 93.81 86 PHE A O 1
ATOM 703 N N . SER A 1 87 ? 1.384 8.845 -5.940 1.00 94.31 87 SER A N 1
ATOM 704 C CA . SER A 1 87 ? 0.864 9.738 -4.909 1.00 94.31 87 SER A CA 1
ATOM 705 C C . SER A 1 87 ? -0.358 9.128 -4.243 1.00 94.31 87 SER A C 1
ATOM 707 O O . SER A 1 87 ? -1.138 8.413 -4.870 1.00 94.31 87 SER A O 1
ATOM 709 N N . PHE A 1 88 ? -0.511 9.388 -2.956 1.00 95.06 88 PHE A N 1
ATOM 710 C CA . PHE A 1 88 ? -1.595 8.906 -2.124 1.00 95.06 88 PHE A CA 1
ATOM 711 C C . PHE A 1 88 ? -2.018 10.057 -1.217 1.00 95.06 88 PHE A C 1
ATOM 713 O O . PHE A 1 88 ? -1.254 10.500 -0.366 1.00 95.06 88 PHE A O 1
ATOM 720 N N . THR A 1 89 ? -3.205 10.601 -1.467 1.00 94.12 89 THR A N 1
ATOM 721 C CA . THR A 1 89 ? -3.667 11.862 -0.864 1.00 94.12 89 THR A CA 1
ATOM 722 C C . THR A 1 89 ? -5.031 11.681 -0.223 1.00 94.12 89 THR A C 1
ATOM 724 O O . THR A 1 89 ? -5.862 10.940 -0.744 1.00 94.12 89 THR A O 1
ATOM 727 N N . TRP A 1 90 ? -5.268 12.347 0.906 1.00 91.31 90 TRP A N 1
ATOM 728 C CA . TRP A 1 90 ? -6.547 12.328 1.611 1.00 91.31 90 TRP A CA 1
ATOM 729 C C . TRP A 1 90 ? -7.309 13.612 1.309 1.00 91.31 90 TRP A C 1
ATOM 731 O O . TRP A 1 90 ? -6.850 14.703 1.637 1.00 91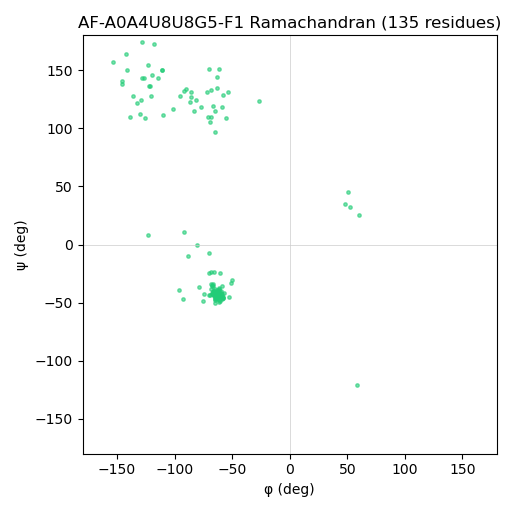.31 90 TRP A O 1
ATOM 741 N N . GLN A 1 91 ? -8.463 13.494 0.658 1.00 88.12 91 GLN A N 1
ATOM 742 C CA . GLN A 1 91 ? -9.307 14.630 0.289 1.00 88.12 91 GLN A CA 1
ATOM 743 C C . GLN A 1 91 ? -10.768 14.214 0.368 1.00 88.12 91 GLN A C 1
ATOM 745 O O . GLN A 1 91 ? -11.111 13.136 -0.099 1.00 88.12 91 GLN A O 1
ATOM 750 N N . ASN A 1 92 ? -11.660 15.057 0.892 1.00 85.75 92 ASN A N 1
ATOM 751 C CA . ASN A 1 92 ? -13.111 14.808 0.878 1.00 85.75 92 ASN A CA 1
ATOM 752 C C . ASN A 1 92 ? -13.511 13.411 1.396 1.00 85.75 92 ASN A C 1
ATOM 754 O O . ASN A 1 92 ? -14.305 12.715 0.756 1.00 85.75 92 ASN A O 1
ATOM 758 N N . ASN A 1 93 ? -12.924 12.993 2.521 1.00 84.62 93 ASN A N 1
ATOM 759 C CA . ASN A 1 93 ? -13.183 11.709 3.178 1.00 84.62 93 ASN A CA 1
ATOM 760 C C . ASN A 1 93 ? -12.869 10.457 2.328 1.00 84.62 93 ASN A C 1
ATOM 762 O O . ASN A 1 93 ? -13.467 9.392 2.502 1.00 84.62 93 ASN A O 1
ATOM 766 N N . ARG A 1 94 ? -11.950 10.591 1.369 1.00 90.75 94 ARG A N 1
ATOM 767 C CA . ARG A 1 94 ? -11.479 9.515 0.491 1.00 90.75 94 ARG A CA 1
ATOM 768 C C . ARG A 1 94 ? -9.982 9.641 0.260 1.00 90.75 94 ARG A C 1
ATOM 770 O O . ARG A 1 94 ? -9.427 10.737 0.217 1.00 90.75 94 ARG A O 1
ATOM 777 N N . PHE A 1 95 ? -9.347 8.500 0.044 1.00 93.75 95 PHE A N 1
ATOM 778 C CA . PHE A 1 95 ? -7.983 8.453 -0.447 1.00 93.75 95 PHE A CA 1
ATOM 779 C C . PHE A 1 95 ? -7.974 8.419 -1.968 1.00 93.75 95 PHE A C 1
ATOM 781 O O . PHE A 1 95 ? -8.691 7.637 -2.589 1.00 93.75 95 PHE A O 1
ATOM 788 N N . ILE A 1 96 ? -7.133 9.244 -2.572 1.00 93.88 96 ILE A N 1
ATOM 789 C CA . ILE A 1 96 ? -6.874 9.237 -4.004 1.00 93.88 96 ILE A CA 1
ATOM 790 C C . ILE A 1 96 ? -5.460 8.711 -4.193 1.00 93.88 96 ILE A C 1
ATOM 792 O O . ILE A 1 96 ? -4.487 9.377 -3.838 1.00 93.88 96 ILE A O 1
ATOM 796 N N . LEU A 1 97 ? -5.360 7.512 -4.759 1.00 93.94 97 LEU A N 1
ATOM 797 C CA . LEU A 1 97 ? -4.099 6.946 -5.210 1.00 93.94 97 LEU A CA 1
ATOM 798 C C . LEU A 1 97 ? -3.909 7.235 -6.690 1.00 93.94 97 LEU A C 1
ATOM 800 O O . LEU A 1 97 ? -4.752 6.872 -7.507 1.00 93.94 97 LEU A O 1
ATOM 804 N N . GLN A 1 98 ? -2.773 7.805 -7.053 1.00 94.00 98 GLN A N 1
ATOM 805 C CA . GLN A 1 98 ? -2.381 8.004 -8.435 1.00 94.00 98 GLN A CA 1
ATOM 806 C C . GLN A 1 98 ? -1.070 7.278 -8.721 1.00 94.00 98 GLN A C 1
ATOM 808 O O . GLN A 1 98 ? -0.075 7.468 -8.029 1.00 94.00 98 GLN A O 1
ATOM 813 N N . ILE A 1 99 ? -1.067 6.465 -9.775 1.00 91.81 99 ILE A N 1
ATOM 814 C CA . ILE A 1 99 ? 0.126 5.793 -10.300 1.00 91.81 99 ILE A CA 1
ATOM 815 C C . ILE A 1 99 ? 0.221 6.146 -11.784 1.00 91.81 99 ILE A C 1
ATOM 817 O O . ILE A 1 99 ? -0.603 5.716 -12.601 1.00 91.81 99 ILE A O 1
ATOM 821 N N . GLY A 1 100 ? 1.199 6.981 -12.135 1.00 87.69 100 GLY A N 1
ATOM 822 C CA . GLY A 1 100 ? 1.296 7.581 -13.466 1.00 87.69 100 GLY A CA 1
ATOM 823 C C . GLY A 1 100 ? 0.040 8.391 -13.815 1.00 87.69 100 GLY A C 1
ATOM 824 O O . GLY A 1 100 ? -0.317 9.336 -13.111 1.00 87.69 100 GLY A O 1
ATOM 825 N N . LYS A 1 101 ? -0.646 8.011 -14.902 1.00 88.19 101 LYS A N 1
ATOM 826 C CA . LYS A 1 101 ? -1.892 8.655 -15.368 1.00 88.19 101 LYS A CA 1
ATOM 827 C C . LYS A 1 101 ? -3.166 8.065 -14.747 1.00 88.19 101 LYS A C 1
ATOM 829 O O . LYS A 1 101 ? -4.247 8.611 -14.942 1.00 88.19 101 LYS A O 1
ATOM 834 N N . LYS A 1 102 ? -3.068 6.936 -14.038 1.00 91.19 102 LYS A N 1
ATOM 835 C CA . LYS A 1 102 ? -4.232 6.229 -13.489 1.00 91.19 102 LYS A CA 1
ATOM 836 C C . LYS A 1 102 ? -4.504 6.718 -12.071 1.00 91.19 102 LYS A C 1
ATOM 838 O O . LYS A 1 102 ? -3.584 6.763 -11.259 1.00 91.19 102 LYS A O 1
ATOM 843 N N . LYS A 1 103 ? -5.763 7.039 -11.775 1.00 93.31 103 LYS A N 1
ATOM 844 C CA . LYS A 1 103 ? -6.235 7.449 -10.446 1.00 93.31 103 LYS A CA 1
ATOM 845 C C . LYS A 1 103 ? -7.195 6.403 -9.895 1.00 93.31 103 LYS A C 1
ATOM 847 O O . LYS A 1 103 ? -7.964 5.826 -10.652 1.00 93.31 103 LYS A O 1
ATOM 852 N N . LEU A 1 104 ? -7.150 6.161 -8.595 1.00 93.38 104 LEU A N 1
ATOM 853 C CA . LEU A 1 104 ? -8.031 5.253 -7.884 1.00 93.38 104 LEU A CA 1
ATOM 854 C C . LEU A 1 104 ? -8.557 5.946 -6.634 1.00 93.38 104 LEU A C 1
ATOM 856 O O . LEU A 1 104 ? -7.784 6.330 -5.760 1.00 93.38 104 LEU A O 1
ATOM 860 N N . ASN A 1 105 ? -9.878 6.037 -6.541 1.00 93.38 105 ASN A N 1
ATOM 861 C CA . ASN A 1 105 ? -10.544 6.493 -5.331 1.00 93.38 105 ASN A CA 1
ATOM 862 C C . ASN A 1 105 ? -10.732 5.311 -4.381 1.00 93.38 105 ASN A C 1
ATOM 864 O O . ASN A 1 105 ? -11.225 4.250 -4.778 1.00 93.38 105 ASN A O 1
ATOM 868 N N . MET A 1 106 ? -10.356 5.521 -3.130 1.00 93.19 106 MET A N 1
ATOM 869 C CA . MET A 1 106 ? -10.464 4.558 -2.051 1.00 93.19 106 MET A CA 1
ATOM 870 C C . MET A 1 106 ? -11.214 5.169 -0.876 1.00 93.19 106 MET A C 1
ATOM 872 O O . MET A 1 106 ? -11.096 6.357 -0.584 1.00 93.19 106 MET A O 1
ATOM 876 N N . LEU A 1 107 ? -12.008 4.342 -0.215 1.00 91.94 107 LEU A N 1
ATOM 877 C CA . LEU A 1 107 ? -12.897 4.721 0.870 1.00 91.94 107 LEU A CA 1
ATOM 878 C C . LEU A 1 107 ? -12.545 3.906 2.100 1.00 91.94 107 LEU A C 1
ATOM 880 O O . LEU A 1 107 ? -12.375 2.691 2.007 1.00 91.94 107 LEU A O 1
ATOM 884 N N . ILE A 1 108 ? -12.505 4.559 3.251 1.00 89.06 108 ILE A N 1
ATOM 885 C CA . ILE A 1 108 ? -12.401 3.867 4.530 1.00 89.06 108 ILE A CA 1
ATOM 886 C C . ILE A 1 108 ? -13.818 3.519 4.964 1.00 89.06 108 ILE A C 1
ATOM 888 O O . ILE A 1 108 ? -14.678 4.393 5.063 1.00 89.06 108 ILE A O 1
ATOM 892 N N . ARG A 1 109 ? -14.076 2.235 5.188 1.00 87.81 109 ARG A N 1
ATOM 893 C CA . ARG A 1 109 ? -15.357 1.740 5.686 1.00 87.81 109 ARG A CA 1
ATOM 894 C C . ARG A 1 109 ? -15.140 1.004 6.986 1.00 87.81 109 ARG A C 1
ATOM 896 O O . ARG A 1 109 ? -14.230 0.193 7.094 1.00 87.81 109 ARG A O 1
ATOM 903 N N . GLN A 1 110 ? -16.002 1.260 7.950 1.00 84.62 110 GLN A N 1
ATOM 904 C CA . GLN A 1 110 ? -16.076 0.454 9.153 1.00 84.62 110 GLN A CA 1
ATOM 905 C C . GLN A 1 110 ? -16.897 -0.802 8.838 1.00 84.62 110 GLN A C 1
ATOM 907 O O . GLN A 1 110 ? -18.010 -0.683 8.330 1.00 84.62 110 GLN A O 1
ATOM 912 N N . THR A 1 111 ? -16.342 -1.992 9.070 1.00 81.88 111 THR A N 1
ATOM 913 C CA . THR A 1 111 ? -17.073 -3.256 8.858 1.00 81.88 111 THR A CA 1
ATOM 914 C C . THR A 1 111 ? -17.755 -3.709 10.141 1.00 81.88 111 THR A C 1
ATOM 916 O O . THR A 1 111 ? -18.941 -4.007 10.126 1.00 81.88 111 THR A O 1
ATOM 919 N N . ASN A 1 112 ? -17.016 -3.684 11.252 1.00 75.44 112 ASN A N 1
ATOM 920 C CA . ASN A 1 112 ? -17.484 -3.996 12.602 1.00 75.44 112 ASN A CA 1
ATOM 921 C C . ASN A 1 112 ? -17.090 -2.850 13.548 1.00 75.44 112 ASN A C 1
ATOM 923 O O . ASN A 1 112 ? -16.324 -1.962 13.173 1.00 75.44 112 ASN A O 1
ATOM 927 N N . THR A 1 113 ? -17.531 -2.891 14.807 1.00 70.94 113 THR A N 1
ATOM 928 C CA . THR A 1 113 ? -17.233 -1.852 15.816 1.00 70.94 113 THR A CA 1
ATOM 929 C C . THR A 1 113 ? -15.745 -1.497 15.931 1.00 70.94 113 THR A C 1
ATOM 931 O O . THR A 1 113 ? -15.425 -0.335 16.163 1.00 70.94 113 THR A O 1
ATOM 934 N N . ASN A 1 114 ? -14.838 -2.444 15.666 1.00 77.94 114 ASN A N 1
ATOM 935 C CA . ASN A 1 114 ? -13.397 -2.271 15.897 1.00 77.94 114 ASN A CA 1
ATOM 936 C C . ASN A 1 114 ? -12.534 -2.483 14.650 1.00 77.94 114 ASN A C 1
ATOM 938 O O . ASN A 1 114 ? -11.314 -2.591 14.762 1.00 77.94 114 ASN A O 1
ATOM 942 N N . HIS A 1 115 ? -13.151 -2.629 13.478 1.00 84.00 115 HIS A N 1
ATOM 943 C CA . HIS A 1 115 ? -12.427 -2.962 12.259 1.00 84.00 115 HIS A CA 1
ATOM 944 C C . HIS A 1 115 ? -12.800 -2.002 11.143 1.00 84.00 115 HIS A C 1
ATOM 946 O O . HIS A 1 115 ? -13.973 -1.845 10.794 1.00 84.00 115 HIS A O 1
ATOM 952 N N . TYR A 1 116 ? -11.778 -1.375 10.581 1.00 87.69 116 TYR A N 1
ATOM 953 C CA . TYR A 1 116 ? -11.890 -0.494 9.435 1.00 87.69 116 TYR A CA 1
ATOM 954 C C . TYR A 1 116 ? -11.237 -1.177 8.249 1.00 87.69 116 TYR A C 1
ATOM 956 O O . TYR A 1 116 ? -10.302 -1.949 8.415 1.00 87.69 116 TYR A O 1
ATOM 964 N N . VAL A 1 117 ? -11.715 -0.900 7.046 1.00 89.44 117 VAL A N 1
ATOM 965 C CA . VAL A 1 117 ? -11.160 -1.433 5.807 1.00 89.44 117 VAL A CA 1
ATOM 966 C C . VAL A 1 117 ? -11.084 -0.317 4.778 1.00 89.44 117 VAL A C 1
ATOM 968 O O . VAL A 1 117 ? -12.075 0.356 4.493 1.00 89.44 117 VAL A O 1
ATOM 971 N N . ILE A 1 118 ? -9.910 -0.141 4.188 1.00 90.88 118 ILE A N 1
ATOM 972 C CA . ILE A 1 118 ? -9.699 0.666 2.996 1.00 90.88 118 ILE A CA 1
ATOM 973 C C . ILE A 1 118 ? -10.188 -0.167 1.816 1.00 90.88 118 ILE A C 1
ATOM 975 O O . ILE A 1 118 ? -9.710 -1.270 1.553 1.00 90.88 118 ILE A O 1
ATOM 979 N N . THR A 1 119 ? -11.192 0.351 1.127 1.00 90.25 119 THR A N 1
ATOM 980 C CA . THR A 1 119 ? -11.899 -0.320 0.040 1.00 90.25 119 THR A CA 1
ATOM 981 C C . THR A 1 119 ? -11.836 0.515 -1.227 1.00 90.25 119 THR A C 1
ATOM 983 O O . THR A 1 119 ? -11.705 1.736 -1.186 1.00 90.25 119 THR A O 1
ATOM 986 N N . CYS A 1 1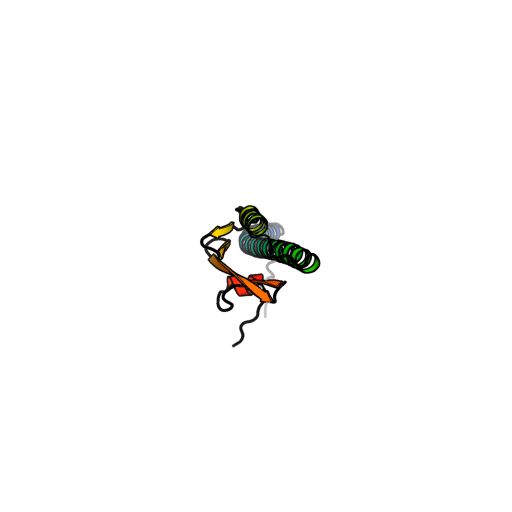20 ? -11.950 -0.137 -2.376 1.00 90.31 120 CYS A N 1
ATOM 987 C CA . CYS A 1 120 ? -11.960 0.513 -3.677 1.00 90.31 120 CYS A CA 1
ATOM 988 C C . CYS A 1 120 ? -12.952 -0.168 -4.616 1.00 90.31 120 CYS A C 1
ATOM 990 O O . CYS A 1 120 ? -13.389 -1.290 -4.356 1.00 90.31 120 CYS A O 1
ATOM 992 N N . ASN A 1 121 ? -13.316 0.508 -5.710 1.00 88.94 121 ASN A N 1
ATOM 993 C CA . ASN A 1 121 ? -14.198 -0.073 -6.721 1.00 88.94 121 ASN A CA 1
ATOM 994 C C . ASN A 1 121 ? -13.504 -1.281 -7.392 1.00 88.94 121 ASN A C 1
ATOM 996 O O . ASN A 1 121 ? -12.511 -1.073 -8.097 1.00 88.94 121 ASN A O 1
ATOM 1000 N N . PRO A 1 122 ? -14.015 -2.519 -7.226 1.00 84.62 122 PRO A N 1
ATOM 1001 C CA . PRO A 1 122 ? -13.370 -3.725 -7.743 1.00 84.62 122 PRO A CA 1
ATOM 1002 C C . PRO A 1 122 ? -13.325 -3.779 -9.275 1.00 84.62 122 PRO A C 1
ATOM 1004 O O . PRO A 1 122 ? -12.434 -4.417 -9.833 1.00 84.62 122 PRO A O 1
ATOM 1007 N N . SER A 1 123 ? -14.218 -3.074 -9.973 1.00 85.62 123 SER A N 1
ATOM 1008 C CA . SER A 1 123 ? -14.188 -2.986 -11.438 1.00 85.62 123 SER A CA 1
ATOM 1009 C C . SER A 1 123 ? -12.976 -2.186 -11.937 1.00 85.62 123 SER A C 1
ATOM 1011 O O . SER A 1 123 ? -12.487 -2.402 -13.050 1.00 85.62 123 SER A O 1
ATOM 1013 N N . HIS A 1 124 ? -12.416 -1.307 -11.099 1.00 88.56 124 HIS A N 1
ATOM 1014 C CA . HIS A 1 124 ? -11.266 -0.485 -11.453 1.00 88.56 124 HIS A CA 1
ATOM 1015 C C . HIS A 1 124 ? -9.976 -1.318 -11.542 1.00 88.56 124 HIS A C 1
ATOM 1017 O O . HIS A 1 124 ? -9.628 -2.069 -10.631 1.00 88.56 124 HIS A O 1
ATOM 1023 N N . GLU A 1 125 ? -9.214 -1.158 -12.626 1.00 87.19 125 GLU A N 1
ATOM 1024 C CA . GLU A 1 125 ? -7.996 -1.943 -12.888 1.00 87.19 125 GLU A CA 1
ATOM 1025 C C . GLU A 1 125 ? -6.946 -1.802 -11.771 1.00 87.19 125 GLU A C 1
ATOM 1027 O O . GLU A 1 125 ? -6.399 -2.799 -11.304 1.00 87.19 125 GLU A O 1
ATOM 1032 N N . LEU A 1 126 ? -6.687 -0.574 -11.297 1.00 88.50 126 LEU A N 1
ATOM 1033 C CA . LEU A 1 126 ? -5.742 -0.349 -10.193 1.00 88.50 126 LEU A CA 1
ATOM 1034 C C . LEU A 1 126 ? -6.173 -1.043 -8.895 1.00 88.50 126 LEU A C 1
ATOM 1036 O O . LEU A 1 126 ? -5.325 -1.590 -8.201 1.00 88.50 126 LEU A O 1
ATOM 1040 N N . CYS A 1 127 ? -7.474 -1.061 -8.587 1.00 88.94 127 CYS A N 1
ATOM 1041 C CA . CYS A 1 127 ? -7.992 -1.711 -7.381 1.00 88.94 127 CYS A CA 1
ATOM 1042 C C . CYS A 1 127 ? -7.672 -3.211 -7.403 1.00 88.94 127 CYS A C 1
ATOM 1044 O O . CYS A 1 127 ? -7.153 -3.764 -6.436 1.00 88.94 127 CYS A O 1
ATOM 1046 N N . ARG A 1 128 ? -7.887 -3.855 -8.557 1.00 86.88 128 ARG A N 1
ATOM 1047 C CA . ARG A 1 128 ? -7.548 -5.268 -8.769 1.00 86.88 128 ARG A CA 1
ATOM 1048 C C . ARG A 1 128 ? -6.059 -5.542 -8.642 1.00 86.88 128 ARG A C 1
ATOM 1050 O O . ARG A 1 128 ? -5.686 -6.534 -8.028 1.00 86.88 128 ARG A O 1
ATOM 1057 N N . LYS A 1 129 ? -5.219 -4.663 -9.193 1.00 86.94 129 LYS A N 1
ATOM 1058 C CA . LYS A 1 129 ? -3.757 -4.800 -9.125 1.00 86.94 129 LYS A CA 1
ATOM 1059 C C . LYS A 1 129 ? -3.212 -4.649 -7.704 1.00 86.94 129 LYS A C 1
ATOM 1061 O O . LYS A 1 129 ? -2.272 -5.349 -7.360 1.00 86.94 129 LYS A O 1
ATOM 1066 N N . ILE A 1 130 ? -3.804 -3.775 -6.892 1.00 86.25 130 ILE A N 1
ATOM 1067 C CA . ILE A 1 130 ? -3.381 -3.545 -5.503 1.00 86.25 130 ILE A CA 1
ATOM 1068 C C . ILE A 1 130 ? -3.829 -4.687 -4.594 1.00 86.25 130 ILE A C 1
ATOM 1070 O O . ILE A 1 130 ? -3.024 -5.236 -3.854 1.00 86.25 130 ILE A O 1
ATOM 1074 N N . TYR A 1 131 ? -5.098 -5.087 -4.682 1.00 83.69 131 TYR A N 1
ATOM 1075 C CA . TYR A 1 131 ? -5.665 -6.128 -3.817 1.00 83.69 131 TYR A CA 1
ATOM 1076 C C . TYR A 1 131 ? -5.578 -7.541 -4.415 1.00 83.69 131 TYR A C 1
ATOM 1078 O O . TYR A 1 131 ? -6.225 -8.455 -3.912 1.00 83.69 131 TYR A O 1
ATOM 1086 N N . HIS A 1 132 ? -4.828 -7.721 -5.509 1.00 75.31 132 HIS A N 1
ATOM 1087 C CA . HIS A 1 132 ? -4.679 -8.986 -6.241 1.00 75.31 132 HIS A CA 1
ATOM 1088 C C . HIS A 1 132 ? -6.011 -9.704 -6.556 1.00 75.31 132 HIS A C 1
ATOM 1090 O O . HIS A 1 132 ? -6.090 -10.932 -6.565 1.00 75.31 132 HIS A O 1
ATOM 1096 N N . ARG A 1 133 ? -7.084 -8.949 -6.833 1.00 61.66 133 ARG A N 1
ATOM 1097 C CA . ARG A 1 133 ? -8.416 -9.518 -7.105 1.00 61.66 133 ARG A CA 1
ATOM 1098 C C . ARG A 1 133 ? -8.566 -9.898 -8.581 1.00 61.66 133 ARG A C 1
ATOM 1100 O O . ARG A 1 133 ? -8.367 -9.062 -9.463 1.00 61.66 133 ARG A O 1
ATOM 1107 N N . LYS A 1 134 ? -8.963 -11.147 -8.851 1.00 53.38 134 LYS A N 1
ATOM 1108 C CA . LYS A 1 134 ? -9.375 -11.603 -10.193 1.00 53.38 134 LYS A CA 1
ATOM 1109 C C . LYS A 1 134 ? -10.722 -10.969 -10.572 1.00 53.38 134 LYS A C 1
ATOM 1111 O O . LYS A 1 134 ? -11.523 -10.665 -9.692 1.00 53.38 134 LYS A O 1
ATOM 1116 N N . HIS A 1 135 ? -10.975 -10.765 -11.870 1.00 47.66 135 HIS A N 1
ATOM 1117 C CA . HIS A 1 135 ? -12.328 -10.446 -12.347 1.00 47.66 135 HIS A CA 1
ATOM 1118 C C . HIS A 1 135 ? -13.253 -11.596 -11.936 1.00 47.66 135 HIS A C 1
ATOM 1120 O O . HIS A 1 135 ? -13.034 -12.723 -12.379 1.00 47.66 135 HIS A O 1
ATOM 1126 N N . ALA A 1 136 ? -14.266 -11.321 -11.116 1.00 54.38 136 ALA A N 1
ATOM 1127 C CA . ALA A 1 136 ? -15.476 -12.124 -11.194 1.00 54.38 136 ALA A CA 1
ATOM 1128 C C . ALA A 1 136 ? -16.087 -11.801 -12.567 1.00 54.38 136 ALA A C 1
ATOM 1130 O O . ALA A 1 136 ? -16.261 -10.619 -12.886 1.00 54.38 136 ALA A O 1
ATOM 1131 N N . LYS A 1 137 ? -16.208 -12.828 -13.412 1.00 44.53 137 LYS A N 1
ATOM 1132 C CA . LYS A 1 137 ? -16.899 -12.744 -14.701 1.00 44.53 137 LYS A CA 1
ATOM 1133 C C . LYS A 1 137 ? -18.394 -12.608 -14.463 1.00 44.53 137 LYS A C 1
ATOM 1135 O O . LYS A 1 137 ? -18.866 -13.240 -13.494 1.00 44.53 137 LYS A O 1
#

Secondary structure (DSSP, 8-state):
----------HHHHHHHHHHHHHHHHHHHHHHHHHHHHHHHHHHHHHHHHHHHHHHHHHHHHTT----HHHHHHHHHHT-EE-SS-EEEEETTEEEEEETTEEEEEEEEEEETTEEEEEE-TTSHHHHHHTTPPPP-

Foldseek 3Di:
DDPPDDPPDDPVNVVVVVVVVVVVCCVVVVVVVLQLVLLVVVLVLQVVLQVVLLVQLVVCVVVVHQRDPVVNVVSQQVSFDDDPQWTWHDDPQWIWIDGPPDIWTWHWDDPDSRHIDTATDCVGPSRCSSVVDDDPD

Sequence (137 aa):
MQIKHTHAFSLFEILLSLALLSILSIFMLKPYTTQSLALRQANLHIQTLQQEINKQAYYAFLQKKPLNKQSLDLLLQNAQISTKLFSFTWQNNRFILQIGKKKLNMLIRQTNTNHYVITCNPSHELCRKIYHRKHAK

pLDDT: mean 84.73, std 11.95, range [38.44, 95.06]

Mean predicted aligned error: 9.16 Å

Organism: NCBI:txid37372